Protein AF-A0AAN5D6S7-F1 (afdb_monomer)

Foldseek 3Di:
DLVLLLVLPVPPVLVVDDPVVPVVSVVSNVVVVVVVVVCCCPVVVDPDCPVVVVVSVVVSVVVNVVVVVVVVVVVVVVVVVVVVVVVVVVVVVVD

Solvent-accessible surface area (backbone atoms only — not comparable to full-atom values): 5329 Å² total; per-residue (Å²): 101,68,70,60,48,41,63,52,58,42,66,81,61,51,78,74,51,56,69,72,54,49,54,52,34,51,52,50,43,52,52,47,53,50,53,49,53,50,45,37,38,71,76,66,65,34,93,75,52,63,69,60,52,50,52,52,52,51,52,37,51,53,52,49,55,50,52,52,53,49,53,52,52,51,53,51,51,51,51,54,50,52,50,52,49,52,54,51,53,51,53,65,75,76,106

Secondary structure (DSSP, 8-state):
-HHHHHHH--HHHHTTS-HHHHHHHHHHHHHHHHHHHHHHHHTS--S--HHHHHHHHHHHHHHHHHHHHHHHHHHHHHHHHHHHHHHHHHHHHH-

Mean predicted aligned error: 6.39 Å

pLDDT: mean 89.4, std 7.85, range [62.03, 96.75]

Organism: NCBI:txid1317129

InterPro domains:
  IPR000536 Nuclear hormone receptor, ligand-binding domain [PF00104] (6-73)
  IPR035500 Nuclear hormone receptor-like domain superfamily [G3DSA:1.10.565.10] (1-95)
  IPR035500 Nuclear hormone receptor-like domain superfamily [SSF48508] (2-94)

Sequence (95 aa):
ALIALSLCDTGDIYAELSQDMHEALDDIREHVLRELQVYYRKEMRLDDCSARLGNLLSICHTVREISSHFQEFFRAQATLFDLYSAETQLKEMLL

Structure (mmCIF, N/CA/C/O backbone):
data_AF-A0AAN5D6S7-F1
#
_entry.id   AF-A0AAN5D6S7-F1
#
loop_
_atom_site.group_PDB
_atom_site.id
_atom_site.type_symbol
_atom_site.label_atom_id
_atom_site.label_alt_id
_atom_site.label_comp_id
_atom_site.label_asym_id
_atom_site.label_entity_id
_atom_site.label_seq_id
_atom_site.pdbx_PDB_ins_code
_atom_site.Cartn_x
_atom_site.Cartn_y
_atom_site.Cartn_z
_atom_site.occupancy
_atom_site.B_iso_or_equiv
_atom_site.auth_seq_id
_atom_site.auth_comp_id
_atom_site.auth_asym_id
_atom_site.auth_atom_id
_atom_site.pdbx_PDB_model_num
ATOM 1 N N . ALA A 1 1 ? -3.359 -9.024 10.219 1.00 84.44 1 ALA A N 1
ATOM 2 C CA . ALA A 1 1 ? -3.570 -7.569 10.341 1.00 84.44 1 ALA A CA 1
ATOM 3 C C . ALA A 1 1 ? -2.719 -6.800 9.335 1.00 84.44 1 ALA A C 1
ATOM 5 O O . ALA A 1 1 ? -3.227 -6.530 8.264 1.00 84.44 1 ALA A O 1
ATOM 6 N N . LEU A 1 2 ? -1.438 -6.529 9.616 1.00 85.00 2 LEU A N 1
ATOM 7 C CA . LEU A 1 2 ? -0.600 -5.632 8.800 1.00 85.00 2 LEU A CA 1
ATOM 8 C C . LEU A 1 2 ? -0.481 -6.074 7.330 1.00 85.00 2 LEU A C 1
ATOM 10 O O . LEU A 1 2 ? -0.810 -5.303 6.446 1.00 85.00 2 LEU A O 1
ATOM 14 N N . ILE A 1 3 ? -0.162 -7.350 7.077 1.00 86.19 3 ILE A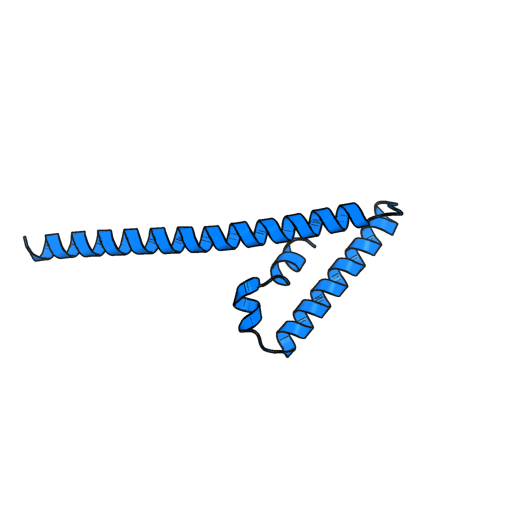 N 1
ATOM 15 C CA . ILE A 1 3 ? -0.110 -7.916 5.713 1.00 86.19 3 ILE A CA 1
ATOM 16 C C . ILE A 1 3 ? -1.453 -7.761 4.981 1.00 86.19 3 ILE A C 1
ATOM 18 O O . ILE A 1 3 ? -1.483 -7.329 3.837 1.00 86.19 3 ILE A O 1
ATOM 22 N N . ALA A 1 4 ? -2.566 -8.087 5.646 1.00 87.88 4 ALA A N 1
ATOM 23 C CA . ALA A 1 4 ? -3.896 -7.986 5.046 1.00 87.88 4 ALA A CA 1
ATOM 24 C C . ALA A 1 4 ? -4.258 -6.531 4.706 1.00 87.88 4 ALA A C 1
ATOM 26 O O . ALA A 1 4 ? -4.748 -6.268 3.616 1.00 87.88 4 ALA A O 1
ATOM 27 N N . LEU A 1 5 ? -3.956 -5.584 5.602 1.00 89.12 5 LEU A N 1
ATOM 28 C CA . LEU A 1 5 ? -4.182 -4.156 5.367 1.00 89.12 5 LEU A CA 1
ATOM 29 C C . LEU A 1 5 ? -3.304 -3.621 4.229 1.00 89.12 5 LEU A C 1
ATOM 31 O O . LEU A 1 5 ? -3.812 -2.901 3.378 1.00 89.12 5 LEU A O 1
ATOM 35 N N . SER A 1 6 ? -2.030 -4.021 4.164 1.00 85.00 6 SER A N 1
ATOM 36 C CA . SER A 1 6 ? -1.131 -3.653 3.064 1.00 85.00 6 SER A CA 1
ATOM 37 C C . SER A 1 6 ? -1.594 -4.198 1.709 1.00 85.00 6 SER A C 1
ATOM 39 O O . SER A 1 6 ? -1.436 -3.520 0.703 1.00 85.00 6 SER A O 1
ATOM 41 N N . LEU A 1 7 ? -2.195 -5.392 1.663 1.00 81.75 7 LEU A N 1
ATOM 42 C CA . LEU A 1 7 ? -2.767 -5.955 0.431 1.00 81.75 7 LEU A CA 1
ATOM 43 C C . LEU A 1 7 ? -4.037 -5.221 -0.025 1.00 81.75 7 LEU A C 1
ATOM 45 O O . LEU A 1 7 ? -4.295 -5.117 -1.222 1.00 81.75 7 LEU A O 1
ATOM 49 N N . CYS A 1 8 ? -4.819 -4.693 0.918 1.00 83.62 8 CYS A N 1
ATOM 50 C CA . CYS A 1 8 ? -6.002 -3.891 0.601 1.00 83.62 8 CYS A CA 1
ATOM 51 C C . CYS A 1 8 ? -5.645 -2.481 0.110 1.00 83.62 8 CYS A C 1
ATOM 53 O O . CYS A 1 8 ? -6.518 -1.782 -0.390 1.00 83.62 8 CYS A O 1
ATOM 55 N N . ASP A 1 9 ? -4.401 -2.034 0.281 1.00 74.25 9 ASP A N 1
ATOM 56 C CA . ASP A 1 9 ? -3.929 -0.701 -0.102 1.00 74.25 9 ASP A CA 1
ATOM 57 C C . ASP A 1 9 ? -3.107 -0.780 -1.401 1.00 74.25 9 ASP A C 1
ATOM 59 O O . ASP A 1 9 ? -1.937 -0.404 -1.479 1.00 74.25 9 ASP A O 1
ATOM 63 N N . THR A 1 10 ? -3.714 -1.368 -2.432 1.00 66.75 10 THR A N 1
ATOM 64 C CA . THR A 1 10 ? -3.054 -1.820 -3.665 1.00 66.75 10 THR A CA 1
ATOM 65 C C . THR A 1 10 ? -2.835 -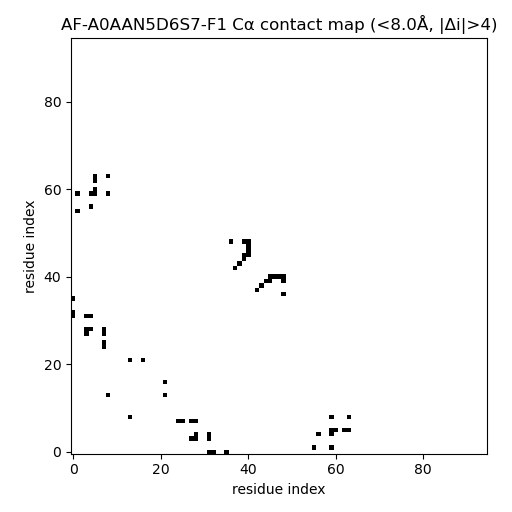0.715 -4.703 1.00 66.75 10 THR A C 1
ATOM 67 O O . THR A 1 10 ? -2.872 -0.999 -5.884 1.00 66.75 10 THR A O 1
ATOM 70 N N . GLY A 1 11 ? -2.568 0.533 -4.308 1.00 66.62 11 GLY A N 1
ATOM 71 C CA . GLY A 1 11 ? -2.140 1.638 -5.193 1.00 66.62 11 GLY A CA 1
ATOM 72 C C . GLY A 1 11 ? -2.531 1.570 -6.682 1.00 66.62 11 GLY A C 1
ATOM 73 O O . GLY A 1 11 ? -3.715 1.561 -6.999 1.00 66.62 11 GLY A O 1
ATOM 74 N N . ASP A 1 12 ? -1.543 1.536 -7.585 1.00 62.03 12 ASP A N 1
ATOM 75 C CA . ASP A 1 12 ? -1.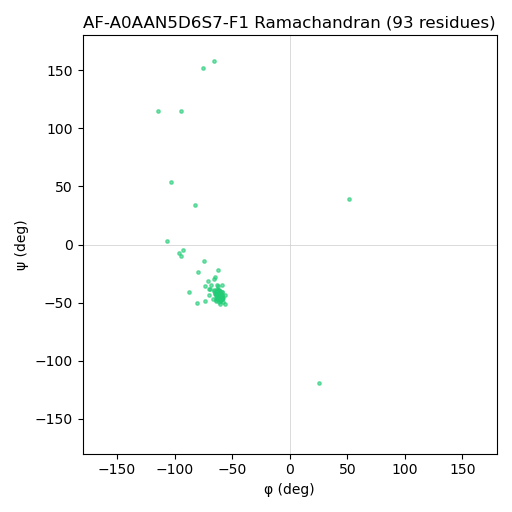768 1.515 -9.045 1.00 62.03 12 ASP A CA 1
A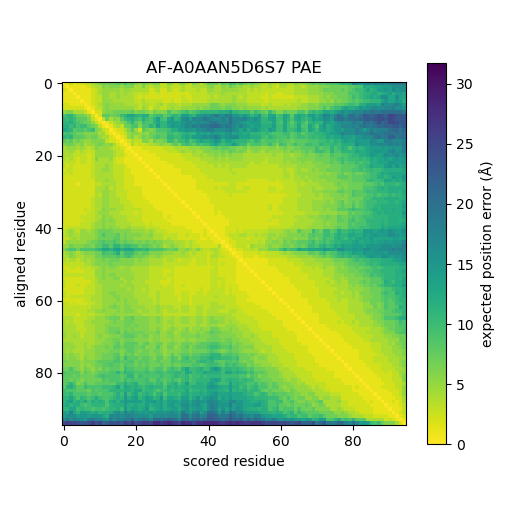TOM 76 C C . ASP A 1 12 ? -2.474 0.241 -9.539 1.00 62.03 12 ASP A C 1
ATOM 78 O O . ASP A 1 12 ? -3.211 0.289 -10.518 1.00 62.03 12 ASP A O 1
ATOM 82 N N . ILE A 1 13 ? -2.312 -0.886 -8.834 1.00 65.88 13 ILE A N 1
ATOM 83 C CA . ILE A 1 13 ? -3.010 -2.143 -9.151 1.00 65.88 13 ILE A CA 1
ATOM 84 C C . ILE A 1 13 ? -4.506 -1.992 -8.870 1.00 65.88 13 ILE A C 1
ATOM 86 O O . ILE A 1 13 ? -5.316 -2.532 -9.612 1.00 65.88 13 ILE A O 1
ATOM 90 N N . TYR A 1 14 ? -4.877 -1.224 -7.840 1.00 67.25 14 TYR A N 1
ATOM 91 C CA . TYR A 1 14 ? -6.266 -0.967 -7.467 1.00 67.25 14 TYR A CA 1
ATOM 92 C C . TYR A 1 14 ? -7.040 -0.386 -8.651 1.00 67.25 14 TYR A C 1
ATOM 94 O O . TYR A 1 14 ? -8.109 -0.881 -8.975 1.00 67.25 14 TYR A O 1
ATOM 102 N N . ALA A 1 15 ? -6.453 0.564 -9.385 1.00 69.88 15 ALA A N 1
ATOM 103 C CA . ALA A 1 15 ? -7.085 1.177 -10.554 1.00 69.88 15 ALA A CA 1
ATOM 104 C C . ALA A 1 15 ? -7.375 0.190 -11.706 1.00 69.88 15 ALA A C 1
ATOM 106 O O . ALA A 1 15 ? -8.242 0.463 -12.535 1.00 69.88 15 ALA A O 1
ATOM 107 N N . GLU A 1 16 ? -6.672 -0.945 -11.762 1.00 77.44 16 GLU A N 1
ATOM 108 C CA . GLU A 1 16 ? -6.830 -1.981 -12.791 1.00 77.44 16 GLU A CA 1
ATOM 109 C C . GLU A 1 16 ? -7.753 -3.136 -12.355 1.00 77.44 16 GLU A C 1
ATOM 111 O O . GLU A 1 16 ? -8.085 -4.005 -13.166 1.00 77.44 16 GLU A O 1
ATOM 116 N N . LEU A 1 17 ? -8.183 -3.173 -11.088 1.00 82.31 17 LEU A N 1
ATOM 117 C CA . LEU A 1 17 ? -9.048 -4.233 -10.567 1.00 82.31 17 LEU A CA 1
ATOM 118 C C . LEU A 1 17 ? -10.501 -4.082 -11.041 1.00 82.31 17 LEU A C 1
ATOM 120 O O . LEU A 1 17 ? -11.011 -2.985 -11.260 1.00 82.31 17 LEU A O 1
ATOM 124 N N . SER A 1 18 ? -11.217 -5.207 -11.140 1.00 86.88 18 SER A N 1
ATOM 125 C CA . SER A 1 18 ? -12.671 -5.180 -11.325 1.00 86.88 18 SER A CA 1
ATOM 126 C C . SER A 1 18 ? -13.369 -4.593 -10.096 1.00 86.88 18 SER A C 1
ATOM 128 O O . SER A 1 18 ? -12.834 -4.622 -8.985 1.00 86.88 18 SER A O 1
ATOM 130 N N . GLN A 1 19 ? -14.589 -4.087 -10.272 1.00 87.88 19 GLN A N 1
ATOM 131 C CA . GLN A 1 19 ? -15.376 -3.544 -9.164 1.00 87.88 19 GLN A CA 1
ATOM 132 C C . GLN A 1 19 ? -15.627 -4.587 -8.059 1.00 87.88 19 GLN A C 1
ATOM 134 O O . GLN A 1 19 ? -15.437 -4.282 -6.887 1.00 87.88 19 GLN A O 1
ATOM 139 N N . ASP A 1 20 ? -15.923 -5.837 -8.420 1.00 90.50 20 ASP A N 1
ATOM 140 C CA . ASP A 1 20 ? -16.121 -6.922 -7.446 1.00 90.50 20 ASP A CA 1
ATOM 141 C C . ASP A 1 20 ? -14.880 -7.152 -6.562 1.00 90.50 20 ASP A C 1
ATOM 143 O O . ASP A 1 20 ? -14.985 -7.474 -5.380 1.00 90.50 20 ASP A O 1
ATOM 147 N N . MET A 1 21 ? -13.681 -6.971 -7.126 1.00 88.38 21 MET A N 1
ATOM 148 C CA . MET A 1 21 ? -12.426 -7.099 -6.383 1.00 88.38 21 MET A CA 1
ATOM 149 C C . MET A 1 21 ? -12.202 -5.915 -5.441 1.00 88.38 21 MET A C 1
ATOM 151 O O . MET A 1 21 ? -11.679 -6.112 -4.347 1.00 88.38 21 MET A O 1
ATOM 155 N N . HIS A 1 22 ? -12.608 -4.706 -5.838 1.00 85.81 22 HIS A N 1
ATOM 156 C CA . HIS A 1 22 ? -12.578 -3.535 -4.960 1.00 85.81 22 HIS A CA 1
ATOM 157 C C . HIS A 1 22 ? -13.473 -3.749 -3.738 1.00 85.81 22 HIS A C 1
ATOM 159 O O . HIS A 1 22 ? -13.016 -3.590 -2.609 1.00 85.81 22 HIS A O 1
ATOM 165 N N . GLU A 1 23 ? -14.715 -4.182 -3.965 1.00 90.38 23 GLU A N 1
ATOM 166 C CA . GLU A 1 23 ? -15.679 -4.456 -2.895 1.00 90.38 23 GLU A CA 1
ATOM 167 C C . GLU A 1 23 ? -15.154 -5.547 -1.950 1.00 90.38 23 GLU A C 1
ATOM 169 O O . GLU A 1 23 ? -15.158 -5.369 -0.733 1.00 90.38 23 GLU A O 1
ATOM 174 N N . ALA A 1 24 ? -14.576 -6.625 -2.491 1.00 91.50 24 ALA A N 1
ATOM 175 C CA . ALA A 1 24 ? -13.962 -7.671 -1.676 1.00 91.50 24 ALA A CA 1
ATOM 176 C C . ALA A 1 24 ? -12.779 -7.163 -0.825 1.00 91.50 24 ALA A C 1
ATOM 178 O O . ALA A 1 24 ? -12.623 -7.574 0.327 1.00 91.50 24 ALA A O 1
ATOM 179 N N . LEU A 1 25 ? -11.927 -6.284 -1.365 1.00 90.50 25 LEU A N 1
ATOM 180 C CA . LEU A 1 25 ? -10.802 -5.707 -0.620 1.00 90.50 25 LEU A CA 1
ATOM 181 C C . LEU A 1 25 ? -11.271 -4.729 0.463 1.00 90.50 25 LEU A C 1
ATOM 183 O O . LEU A 1 25 ? -10.707 -4.723 1.561 1.00 90.50 25 LEU A O 1
ATOM 187 N N . ASP A 1 26 ? -12.305 -3.938 0.186 1.00 90.06 26 ASP A N 1
ATOM 188 C CA . ASP A 1 26 ? -12.916 -3.043 1.166 1.00 90.06 26 ASP A CA 1
ATOM 189 C C . ASP A 1 26 ? -13.558 -3.836 2.317 1.00 90.06 26 ASP A C 1
ATOM 191 O O . ASP A 1 26 ? -13.294 -3.529 3.485 1.00 90.06 26 ASP A O 1
ATOM 195 N N . ASP A 1 27 ? -14.275 -4.920 2.009 1.00 93.94 27 ASP A N 1
ATOM 196 C CA . ASP A 1 27 ? -14.855 -5.835 2.999 1.00 93.94 27 ASP A CA 1
ATOM 197 C C . ASP A 1 27 ? -13.778 -6.476 3.886 1.00 93.94 27 ASP A C 1
ATOM 199 O O . ASP A 1 27 ? -13.901 -6.522 5.116 1.00 93.94 27 ASP A O 1
ATOM 203 N N . ILE A 1 28 ? -12.675 -6.941 3.285 1.00 93.44 28 ILE A N 1
ATOM 204 C CA . ILE A 1 28 ? -11.537 -7.493 4.031 1.00 93.44 28 ILE A CA 1
ATOM 205 C C . ILE A 1 28 ? -10.926 -6.419 4.936 1.00 93.44 28 ILE A C 1
ATOM 207 O O . ILE A 1 28 ? -10.632 -6.696 6.105 1.00 93.44 28 ILE A O 1
ATOM 211 N N . ARG A 1 29 ? -10.737 -5.194 4.429 1.00 92.81 29 ARG A N 1
ATOM 212 C CA . ARG A 1 29 ? -10.170 -4.086 5.207 1.00 92.81 29 ARG A CA 1
ATOM 213 C C . ARG A 1 29 ? -11.046 -3.773 6.414 1.00 92.81 29 ARG A C 1
ATOM 215 O O . ARG A 1 29 ? -10.526 -3.679 7.530 1.00 92.81 29 ARG A O 1
ATOM 222 N N . GLU A 1 30 ? -12.357 -3.653 6.216 1.00 94.25 30 GLU A N 1
ATOM 223 C CA . GLU A 1 30 ? -13.302 -3.383 7.298 1.00 94.25 30 GLU A CA 1
ATOM 224 C C . GLU A 1 30 ? -13.295 -4.513 8.333 1.00 94.25 30 GLU A C 1
ATOM 226 O O . GLU A 1 30 ? -13.180 -4.258 9.537 1.00 94.25 30 GLU A O 1
ATOM 231 N N . HIS A 1 31 ? -13.347 -5.765 7.874 1.00 96.25 31 HIS A N 1
ATOM 232 C CA . HIS A 1 31 ? -13.329 -6.931 8.747 1.00 96.25 31 HIS A CA 1
ATOM 233 C C . HIS A 1 31 ? -12.061 -6.971 9.613 1.00 96.25 31 HIS A C 1
ATOM 235 O O . HIS A 1 31 ? -12.141 -7.114 10.834 1.00 96.25 31 HIS A O 1
ATOM 241 N N . VAL A 1 32 ? -10.887 -6.760 9.012 1.00 95.12 32 VAL A N 1
ATOM 242 C CA . VAL A 1 32 ? -9.604 -6.759 9.732 1.00 95.12 32 VAL A CA 1
ATOM 243 C C . VAL A 1 32 ? -9.526 -5.622 10.753 1.00 95.12 32 VAL A C 1
ATOM 245 O O . VAL A 1 32 ? -9.039 -5.838 11.866 1.00 95.12 32 VAL A O 1
ATOM 248 N N . LEU A 1 33 ? -10.002 -4.419 10.413 1.00 94.06 33 LEU A N 1
ATOM 249 C CA . LEU A 1 33 ? -10.023 -3.286 11.345 1.00 94.06 33 LEU A CA 1
ATOM 250 C C . LEU A 1 33 ? -10.973 -3.532 12.520 1.00 94.06 33 LEU A C 1
ATOM 252 O O . LEU A 1 33 ? -10.634 -3.209 13.662 1.00 94.06 33 LEU A O 1
ATOM 256 N N . ARG A 1 34 ? -12.131 -4.144 12.262 1.00 94.94 34 ARG A N 1
ATOM 257 C CA . ARG A 1 34 ? -13.095 -4.514 13.300 1.00 94.94 34 ARG A CA 1
ATOM 258 C C . ARG A 1 34 ? -12.512 -5.551 14.259 1.00 94.94 34 ARG A C 1
ATOM 260 O O . ARG A 1 34 ? -12.566 -5.351 15.471 1.00 94.94 34 ARG A O 1
ATOM 267 N N . GLU A 1 35 ? -11.891 -6.604 13.737 1.00 95.81 35 GLU A N 1
ATOM 268 C CA . GLU A 1 35 ? -11.237 -7.631 14.556 1.00 95.81 35 GLU A CA 1
ATOM 269 C C . GLU A 1 35 ? -10.088 -7.047 15.390 1.00 95.81 35 GLU A C 1
ATOM 271 O O . GLU A 1 35 ? -9.949 -7.363 16.571 1.00 95.81 35 GLU A O 1
ATOM 276 N N . LEU A 1 36 ? -9.307 -6.117 14.828 1.00 94.56 36 LEU A N 1
ATOM 277 C CA . LEU A 1 36 ? -8.267 -5.397 15.570 1.00 94.56 36 LEU A CA 1
ATOM 278 C C . LEU A 1 36 ? -8.835 -4.558 16.716 1.00 94.56 36 LEU A C 1
ATOM 280 O O . LEU A 1 36 ? -8.285 -4.582 17.817 1.00 94.56 36 LEU A O 1
ATOM 284 N N . GLN A 1 37 ? -9.930 -3.831 16.488 1.00 93.94 37 GLN A N 1
ATOM 285 C CA . GLN A 1 37 ? -10.604 -3.074 17.547 1.00 93.94 37 GLN A CA 1
ATOM 286 C C . GLN A 1 37 ? -11.098 -3.994 18.664 1.00 93.94 37 GLN A C 1
ATOM 288 O O . GLN A 1 37 ? -10.908 -3.691 19.845 1.00 93.94 37 GLN A O 1
ATOM 293 N N . VAL A 1 38 ? -11.709 -5.125 18.302 1.00 95.00 38 VAL A N 1
ATOM 294 C CA . VAL A 1 38 ? -12.182 -6.128 19.262 1.00 95.00 38 VAL A CA 1
ATOM 295 C C . VAL A 1 38 ? -11.013 -6.696 20.061 1.00 95.00 38 VAL A C 1
ATOM 297 O O . VAL A 1 38 ? -11.094 -6.733 21.287 1.00 95.00 38 VAL A O 1
ATOM 300 N N . TYR A 1 39 ? -9.917 -7.068 19.401 1.00 95.06 39 TYR A N 1
ATOM 301 C CA . TYR A 1 39 ? -8.701 -7.560 20.046 1.00 95.06 39 TYR A CA 1
ATOM 302 C C . TYR A 1 39 ? -8.101 -6.525 21.007 1.00 95.06 39 TYR A C 1
ATOM 304 O O . TYR A 1 39 ? -7.825 -6.834 22.166 1.00 95.06 39 TYR A O 1
ATOM 312 N N . TYR A 1 40 ? -7.953 -5.269 20.576 1.00 95.12 40 TYR A N 1
ATOM 313 C CA . TYR A 1 40 ? -7.405 -4.216 21.430 1.00 95.12 40 TYR A CA 1
ATOM 314 C C . TYR A 1 40 ? -8.276 -3.941 22.659 1.00 95.12 40 TYR A C 1
ATOM 316 O O . TYR A 1 40 ? -7.743 -3.760 23.754 1.00 95.12 40 TYR A O 1
ATOM 324 N N . ARG A 1 41 ? -9.603 -3.972 22.512 1.00 93.38 41 ARG A N 1
ATOM 325 C CA . ARG A 1 41 ? -10.524 -3.772 23.638 1.00 93.38 41 ARG A CA 1
ATOM 326 C C . ARG A 1 41 ? -10.580 -4.973 24.577 1.00 93.38 41 ARG A C 1
ATOM 328 O O . ARG A 1 41 ? -10.491 -4.797 25.786 1.00 93.38 41 ARG A O 1
ATOM 335 N N . LYS A 1 42 ? -10.738 -6.187 24.043 1.00 95.31 42 LYS A N 1
ATOM 336 C CA . LYS A 1 42 ? -10.967 -7.395 24.853 1.00 95.31 42 LYS A CA 1
ATOM 337 C C . LYS A 1 42 ? -9.680 -7.952 25.448 1.00 95.31 42 LYS A C 1
ATOM 339 O O . LYS A 1 42 ? -9.617 -8.177 26.653 1.00 95.31 42 LYS A O 1
ATOM 344 N N . GLU A 1 43 ? -8.657 -8.128 24.619 1.00 94.38 43 GLU A N 1
ATOM 345 C CA . GLU A 1 43 ? -7.420 -8.802 25.021 1.00 94.38 43 GLU A CA 1
ATOM 346 C C . GLU A 1 43 ? -6.421 -7.820 25.634 1.00 94.38 43 GLU A C 1
ATOM 348 O O . GLU A 1 43 ? -5.797 -8.115 26.651 1.00 94.38 43 GLU A O 1
ATOM 353 N N . MET A 1 44 ? -6.294 -6.616 25.062 1.00 93.31 44 MET A N 1
ATOM 354 C CA . MET A 1 44 ? -5.342 -5.612 25.562 1.00 93.31 44 MET A CA 1
ATOM 355 C C . MET A 1 44 ? -5.945 -4.629 26.572 1.00 93.31 44 MET A C 1
ATOM 357 O O . MET A 1 44 ? -5.201 -3.820 27.125 1.00 93.31 44 MET A O 1
ATOM 361 N N . ARG A 1 45 ? -7.261 -4.705 26.832 1.00 93.69 45 ARG A N 1
ATOM 362 C CA . ARG A 1 45 ? -7.996 -3.821 27.758 1.00 93.69 45 ARG A CA 1
ATOM 363 C C . ARG A 1 45 ? -7.756 -2.335 27.481 1.00 93.69 45 ARG A C 1
ATOM 365 O O . ARG A 1 45 ? -7.583 -1.539 28.400 1.00 93.69 45 ARG A O 1
ATOM 372 N N . LEU A 1 46 ? -7.697 -1.979 26.200 1.00 93.00 46 LEU A N 1
ATOM 373 C CA . LEU A 1 46 ? -7.545 -0.599 25.758 1.00 93.00 46 LEU A CA 1
ATOM 374 C C . LEU A 1 46 ? -8.919 0.002 25.479 1.00 93.00 46 LEU A C 1
ATOM 376 O O . LEU A 1 46 ? -9.593 -0.409 24.533 1.00 93.00 46 LEU A O 1
ATOM 380 N N . ASP A 1 47 ? -9.301 1.001 26.270 1.00 87.19 47 ASP A N 1
ATOM 381 C CA . ASP A 1 47 ? -10.542 1.752 26.053 1.00 87.19 47 ASP A CA 1
ATOM 382 C C . ASP A 1 47 ? -10.456 2.620 24.788 1.00 87.19 47 ASP A C 1
ATOM 384 O O . ASP A 1 47 ? -11.403 2.682 23.999 1.00 87.19 47 ASP A O 1
ATOM 388 N N . ASP A 1 48 ? -9.279 3.208 24.543 1.00 90.94 48 ASP A N 1
ATOM 389 C CA . ASP A 1 48 ? -8.950 3.926 23.314 1.00 90.94 48 ASP A CA 1
ATOM 390 C C . ASP A 1 48 ? -7.844 3.203 22.530 1.00 90.94 48 ASP A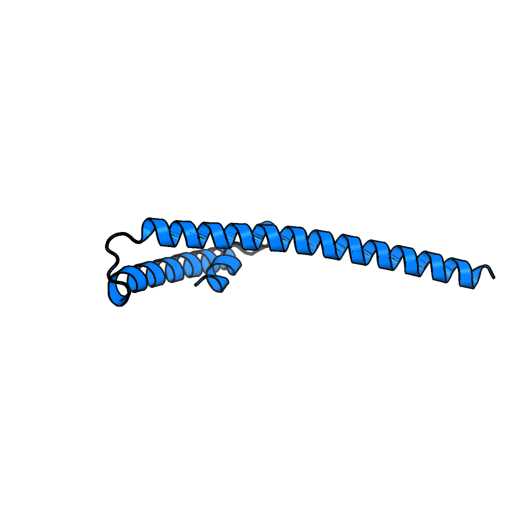 C 1
ATOM 392 O O . ASP A 1 48 ? -6.695 3.085 22.963 1.00 90.94 48 ASP A O 1
ATOM 396 N N . CYS A 1 49 ? -8.202 2.711 21.343 1.00 92.25 49 CYS A N 1
ATOM 397 C CA . CYS A 1 49 ? -7.287 2.052 20.412 1.00 92.25 49 CYS A CA 1
ATOM 398 C C . CYS A 1 49 ? -6.940 2.918 19.190 1.00 92.25 49 CYS A C 1
ATOM 400 O O . CYS A 1 49 ? -6.188 2.467 18.323 1.00 92.25 49 CYS A O 1
ATOM 402 N N . SER A 1 50 ? -7.431 4.160 19.131 1.00 91.81 50 SER A N 1
ATOM 403 C CA . SER A 1 50 ? -7.323 5.043 17.963 1.00 91.81 50 SER A CA 1
ATOM 404 C C . SER A 1 50 ? -5.869 5.329 17.599 1.00 91.81 50 SER A C 1
ATOM 406 O O . SER A 1 50 ? -5.484 5.176 16.444 1.00 91.81 50 SER A O 1
ATOM 408 N N . ALA A 1 51 ? -5.025 5.639 18.589 1.00 92.44 51 ALA A N 1
ATOM 409 C CA . ALA A 1 51 ? -3.600 5.882 18.364 1.00 92.44 51 ALA A CA 1
ATOM 410 C C . ALA A 1 51 ? -2.869 4.643 17.815 1.00 92.44 51 ALA A C 1
ATOM 412 O O . ALA A 1 51 ? -2.025 4.755 16.930 1.00 92.44 51 ALA A O 1
ATOM 413 N N . ARG A 1 52 ? -3.206 3.438 18.297 1.00 92.50 52 ARG A N 1
ATOM 414 C CA . ARG A 1 52 ? -2.587 2.192 17.812 1.00 92.50 52 ARG A CA 1
ATOM 415 C C . ARG A 1 52 ? -3.014 1.857 16.391 1.00 92.50 52 ARG A C 1
ATOM 417 O O . ARG A 1 52 ? -2.169 1.470 15.590 1.00 92.50 52 ARG A O 1
ATOM 424 N N . LEU A 1 53 ? -4.300 2.012 16.087 1.00 92.50 53 LEU A N 1
ATOM 425 C CA . LEU A 1 53 ? -4.822 1.833 14.735 1.00 92.50 53 LEU A CA 1
ATOM 426 C C . LEU A 1 53 ? -4.225 2.860 13.774 1.00 92.50 53 LEU A C 1
ATOM 428 O O . LEU A 1 53 ? -3.776 2.479 12.700 1.00 92.50 53 LEU A O 1
ATOM 432 N N . GLY A 1 54 ? -4.138 4.125 14.190 1.00 92.81 54 GLY A N 1
ATOM 433 C CA . GLY A 1 54 ? -3.477 5.182 13.430 1.00 92.81 54 GLY A CA 1
ATOM 434 C C . GLY A 1 54 ? -2.026 4.828 13.112 1.00 92.81 54 GLY A C 1
ATOM 435 O O . GLY A 1 54 ? -1.651 4.795 11.946 1.00 92.81 54 GLY A O 1
ATOM 436 N N . ASN A 1 55 ? -1.244 4.441 14.124 1.00 93.69 55 ASN A N 1
ATOM 437 C CA . ASN A 1 55 ? 0.142 4.005 13.931 1.00 93.69 55 ASN A CA 1
ATOM 438 C C . ASN A 1 55 ? 0.249 2.803 12.979 1.00 93.69 55 ASN A C 1
ATOM 440 O O . ASN A 1 55 ? 1.148 2.756 12.144 1.00 93.69 55 ASN A O 1
ATOM 444 N N . LEU A 1 56 ? -0.662 1.831 13.090 1.00 92.75 56 LEU A N 1
ATOM 445 C CA . LEU A 1 56 ? -0.685 0.663 12.212 1.00 92.75 56 LEU A CA 1
ATOM 446 C C . LEU A 1 56 ? -0.941 1.059 10.752 1.00 92.75 56 LEU A C 1
ATOM 448 O O . LEU A 1 56 ? -0.256 0.560 9.860 1.00 92.75 56 LEU A O 1
ATOM 452 N N . LEU A 1 57 ? -1.893 1.962 10.512 1.00 90.81 57 LEU A N 1
ATOM 453 C CA . LEU A 1 57 ? -2.196 2.482 9.179 1.00 90.81 57 LEU A CA 1
ATOM 454 C C . LEU A 1 57 ? -1.030 3.302 8.615 1.00 90.81 57 LEU A C 1
ATOM 456 O O . LEU A 1 57 ? -0.680 3.124 7.452 1.00 90.81 57 LEU A O 1
ATOM 460 N N . SER A 1 58 ? -0.360 4.115 9.438 1.00 92.94 58 SER A N 1
ATOM 461 C CA . SER A 1 58 ? 0.859 4.823 9.028 1.00 92.94 58 SER A CA 1
ATOM 462 C C . SER A 1 58 ? 1.972 3.860 8.612 1.00 92.94 58 SER A C 1
ATOM 464 O O . SER A 1 58 ? 2.612 4.079 7.590 1.00 92.94 58 SER A O 1
ATOM 466 N N . ILE A 1 59 ? 2.173 2.756 9.343 1.00 92.19 59 ILE A N 1
ATOM 467 C CA . ILE A 1 59 ? 3.146 1.727 8.947 1.00 92.19 59 ILE A CA 1
ATOM 468 C C . ILE A 1 59 ? 2.746 1.086 7.613 1.00 92.19 59 ILE A C 1
ATOM 470 O O . ILE A 1 59 ? 3.610 0.881 6.763 1.00 92.19 59 ILE A O 1
ATOM 474 N N . CYS A 1 60 ? 1.459 0.785 7.406 1.00 89.94 60 CYS A N 1
ATOM 475 C CA . CYS A 1 60 ? 0.981 0.231 6.134 1.00 89.94 60 CYS A CA 1
ATOM 476 C C . CYS A 1 60 ? 1.298 1.174 4.963 1.00 89.94 60 CYS A C 1
ATOM 478 O O . CYS A 1 60 ? 1.819 0.718 3.946 1.00 89.94 60 CYS A O 1
ATOM 480 N N . HIS A 1 61 ? 1.075 2.477 5.148 1.00 88.38 61 HIS A N 1
ATOM 481 C CA . HIS A 1 61 ? 1.420 3.500 4.164 1.00 88.38 61 HIS A CA 1
ATOM 482 C C . HIS A 1 61 ? 2.925 3.530 3.864 1.00 88.38 61 HIS A C 1
ATOM 484 O O . HIS A 1 61 ? 3.330 3.462 2.707 1.00 88.38 61 HIS A O 1
ATOM 490 N N . THR A 1 62 ? 3.777 3.549 4.893 1.00 90.81 62 THR A N 1
ATOM 491 C CA . THR A 1 62 ? 5.236 3.530 4.704 1.00 90.81 62 THR A CA 1
ATOM 492 C C . THR A 1 62 ? 5.710 2.266 3.980 1.00 90.81 62 THR A C 1
ATOM 494 O O . THR A 1 62 ? 6.576 2.338 3.112 1.00 90.81 62 THR A O 1
ATOM 497 N N . VAL A 1 63 ? 5.137 1.095 4.285 1.00 88.12 63 VAL A N 1
ATOM 498 C CA . VAL A 1 63 ? 5.453 -0.159 3.575 1.00 88.12 63 VAL A CA 1
ATOM 499 C C . VAL A 1 63 ? 5.105 -0.057 2.089 1.00 88.12 63 VAL A C 1
ATOM 501 O O . VAL A 1 63 ? 5.871 -0.538 1.248 1.00 88.12 63 VAL A O 1
ATOM 504 N N . ARG A 1 64 ? 3.985 0.588 1.751 1.00 84.81 64 ARG A N 1
ATOM 505 C CA . ARG A 1 64 ? 3.581 0.830 0.363 1.00 84.81 64 ARG A CA 1
ATOM 506 C C . ARG A 1 64 ? 4.574 1.739 -0.363 1.00 84.81 64 ARG A C 1
ATOM 508 O O . ARG A 1 64 ? 5.027 1.379 -1.447 1.00 84.81 64 ARG A O 1
ATOM 515 N N . GLU A 1 65 ? 4.960 2.861 0.238 1.00 87.75 65 GLU A N 1
ATOM 516 C CA . GLU A 1 65 ? 5.954 3.782 -0.340 1.00 87.75 65 GLU A CA 1
ATOM 517 C C . GLU A 1 65 ? 7.299 3.087 -0.583 1.00 87.75 65 GLU A C 1
ATOM 519 O O . GLU A 1 65 ? 7.859 3.166 -1.676 1.00 87.75 65 GLU A O 1
ATOM 524 N N . ILE A 1 66 ? 7.783 2.327 0.406 1.00 89.62 66 ILE A N 1
ATOM 525 C CA . ILE A 1 66 ? 9.018 1.544 0.275 1.00 89.62 66 ILE A CA 1
ATOM 526 C C . ILE A 1 66 ? 8.898 0.544 -0.875 1.00 89.62 66 ILE A C 1
ATOM 528 O O . ILE A 1 66 ? 9.826 0.419 -1.669 1.00 89.62 66 ILE A O 1
ATOM 532 N N . SER A 1 67 ? 7.766 -0.152 -0.987 1.00 86.50 67 SER A N 1
ATOM 533 C CA . SER A 1 67 ? 7.542 -1.132 -2.054 1.00 86.50 67 SER A CA 1
ATOM 534 C C . SER A 1 67 ? 7.567 -0.479 -3.438 1.00 86.50 67 SER A C 1
ATOM 536 O O . SER A 1 67 ? 8.182 -1.028 -4.350 1.00 86.50 67 SER A O 1
ATOM 538 N N . SER A 1 68 ? 6.974 0.711 -3.580 1.00 86.00 68 SER A N 1
ATOM 539 C CA . SER A 1 68 ? 7.022 1.499 -4.819 1.00 86.00 68 SER A CA 1
ATOM 540 C C . SER A 1 68 ? 8.459 1.866 -5.195 1.00 86.00 68 SER A C 1
ATOM 542 O O . SER A 1 68 ? 8.914 1.567 -6.298 1.00 86.00 68 SER A O 1
ATOM 544 N N . HIS A 1 69 ? 9.219 2.431 -4.254 1.00 89.62 69 HIS A N 1
ATOM 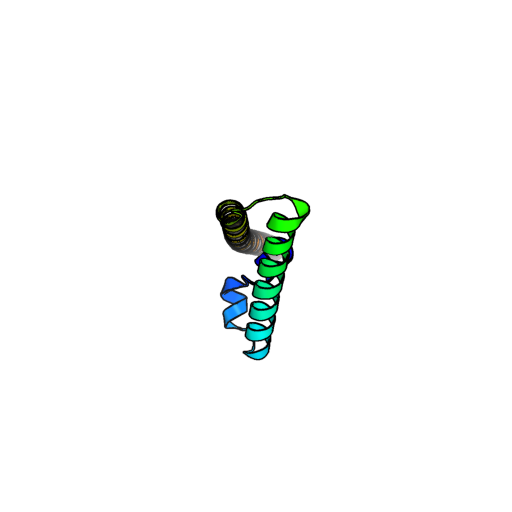545 C CA . HIS A 1 69 ? 10.622 2.784 -4.490 1.00 89.62 69 HIS A CA 1
ATOM 546 C C . HIS A 1 69 ? 11.492 1.567 -4.799 1.00 89.62 69 HIS A C 1
ATOM 548 O O . HIS A 1 69 ? 12.401 1.632 -5.626 1.00 89.62 69 HIS A O 1
ATOM 554 N N . PHE A 1 70 ? 11.212 0.433 -4.159 1.00 90.25 70 PHE A N 1
ATOM 555 C CA . PHE A 1 70 ? 11.919 -0.808 -4.430 1.00 90.25 70 PHE A CA 1
ATOM 556 C C . PHE A 1 70 ? 11.656 -1.288 -5.862 1.00 90.25 70 PHE A C 1
ATOM 558 O O . PHE A 1 70 ? 12.596 -1.657 -6.561 1.00 90.25 70 PHE A O 1
ATOM 565 N N . GLN A 1 71 ? 10.413 -1.221 -6.347 1.00 89.50 71 GLN A N 1
ATOM 566 C CA . GLN A 1 71 ? 10.094 -1.559 -7.738 1.00 89.50 71 GLN A CA 1
ATOM 567 C C . GLN A 1 71 ? 10.823 -0.656 -8.740 1.00 89.50 71 GLN A C 1
ATOM 569 O O . GLN A 1 71 ? 11.391 -1.157 -9.713 1.00 89.50 71 GLN A O 1
ATOM 574 N N . GLU A 1 72 ? 10.849 0.655 -8.501 1.00 91.81 72 GLU A N 1
ATOM 575 C CA . GLU A 1 72 ? 11.587 1.613 -9.334 1.00 91.81 72 GLU A CA 1
ATOM 576 C C . GLU A 1 72 ? 13.087 1.302 -9.359 1.00 91.81 72 GLU A C 1
ATOM 578 O O . GLU A 1 72 ? 13.693 1.229 -10.431 1.00 91.81 72 GLU A O 1
ATOM 583 N N . PHE A 1 73 ? 13.677 1.045 -8.189 1.00 94.50 73 PHE A N 1
ATOM 584 C CA . PHE A 1 73 ? 15.083 0.675 -8.065 1.00 94.50 73 PHE A CA 1
ATOM 585 C C . PHE A 1 73 ? 15.409 -0.600 -8.852 1.00 94.50 73 PHE A C 1
ATOM 587 O O . PHE A 1 73 ? 16.376 -0.625 -9.613 1.00 94.50 73 PHE A O 1
ATOM 594 N N . PHE A 1 74 ? 14.590 -1.648 -8.722 1.00 93.38 74 PHE A N 1
ATOM 595 C CA . PHE A 1 74 ? 14.797 -2.896 -9.458 1.00 93.38 74 PHE A CA 1
ATOM 596 C C . PHE A 1 74 ? 14.670 -2.711 -10.971 1.00 93.38 74 PHE A C 1
ATOM 598 O O . PHE A 1 74 ? 15.487 -3.253 -11.714 1.00 93.38 74 PHE A O 1
ATOM 605 N N . ARG A 1 75 ? 13.699 -1.916 -11.438 1.00 94.94 75 ARG A N 1
ATOM 606 C CA . ARG A 1 75 ? 13.560 -1.582 -12.867 1.00 94.94 75 ARG A CA 1
ATOM 607 C C . ARG A 1 75 ? 14.795 -0.858 -13.401 1.00 94.94 75 ARG A C 1
ATOM 609 O O . ARG A 1 75 ? 15.281 -1.195 -14.481 1.00 94.94 75 ARG A O 1
ATOM 616 N N . ALA A 1 76 ? 15.327 0.100 -12.642 1.00 95.31 76 ALA A N 1
ATOM 617 C CA . ALA A 1 76 ? 16.542 0.816 -13.018 1.00 95.31 76 ALA A CA 1
ATOM 618 C C . ALA A 1 76 ? 17.753 -0.126 -13.103 1.00 95.31 76 ALA A C 1
ATOM 620 O O . ALA A 1 76 ? 18.486 -0.096 -14.089 1.00 95.31 76 ALA A O 1
ATOM 621 N N . GLN A 1 77 ? 17.929 -1.006 -12.113 1.00 95.56 77 GLN A N 1
ATOM 622 C CA . GLN A 1 77 ? 19.022 -1.982 -12.109 1.00 95.56 77 GLN A CA 1
ATOM 623 C C . GLN A 1 77 ? 18.927 -2.981 -13.266 1.00 95.56 77 GLN A C 1
ATOM 625 O O . GLN A 1 77 ? 19.932 -3.241 -13.923 1.00 95.56 77 GLN A O 1
ATOM 630 N N . ALA A 1 78 ? 17.729 -3.498 -13.557 1.00 96.19 78 ALA A N 1
ATOM 631 C CA . ALA A 1 78 ? 17.507 -4.377 -14.704 1.00 96.19 78 ALA A CA 1
ATOM 632 C C . ALA A 1 78 ? 17.880 -3.677 -16.021 1.00 96.19 78 ALA A C 1
ATOM 634 O O . ALA A 1 78 ? 18.639 -4.219 -16.816 1.00 96.19 78 ALA A O 1
ATOM 635 N N . THR A 1 79 ? 17.450 -2.424 -16.196 1.00 96.75 79 THR A N 1
ATOM 636 C CA . THR A 1 79 ? 17.763 -1.630 -17.397 1.00 96.75 79 THR A CA 1
ATOM 637 C C . THR A 1 79 ? 19.269 -1.398 -17.562 1.00 96.75 79 THR A C 1
ATOM 639 O O . THR A 1 79 ? 19.798 -1.507 -18.667 1.00 96.75 79 THR A O 1
ATOM 642 N N . LEU A 1 80 ? 19.981 -1.085 -16.472 1.00 96.50 80 LEU A N 1
ATOM 643 C CA . LEU A 1 80 ? 21.437 -0.910 -16.503 1.00 96.50 80 LEU A CA 1
ATOM 644 C C . LEU A 1 80 ? 22.159 -2.211 -16.858 1.00 96.50 80 LEU A C 1
ATOM 646 O O . LEU A 1 80 ? 23.116 -2.190 -17.632 1.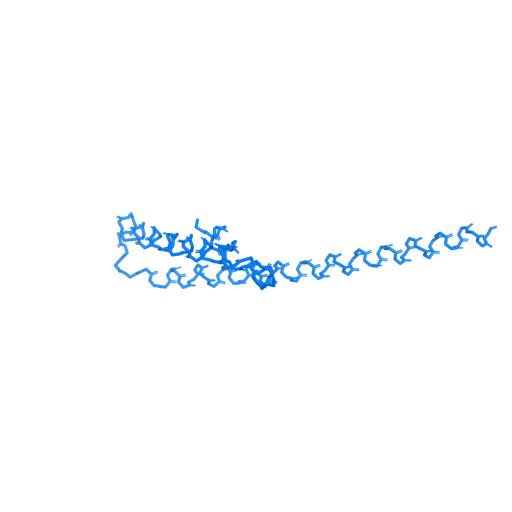00 96.50 80 LEU A O 1
ATOM 650 N N . PHE A 1 81 ? 21.700 -3.334 -16.306 1.00 96.31 81 PHE A N 1
ATOM 651 C CA . PHE A 1 81 ? 22.250 -4.648 -16.616 1.00 96.31 81 PHE A CA 1
ATOM 652 C C . PHE A 1 81 ? 22.037 -5.019 -18.088 1.00 96.31 81 PHE A C 1
ATOM 654 O O . PHE A 1 81 ? 22.987 -5.437 -18.751 1.00 96.31 81 PHE A O 1
ATOM 661 N N . ASP A 1 82 ? 20.831 -4.806 -18.616 1.00 96.44 82 ASP A N 1
ATOM 662 C CA . ASP A 1 82 ? 20.505 -5.069 -20.019 1.00 96.44 82 ASP A CA 1
ATOM 663 C C . ASP A 1 82 ? 21.364 -4.217 -20.961 1.00 96.44 82 ASP A C 1
ATOM 665 O O . ASP A 1 82 ? 21.918 -4.730 -21.935 1.00 96.44 82 ASP A O 1
ATOM 669 N N . LEU A 1 83 ? 21.550 -2.930 -20.641 1.00 96.00 83 LEU A N 1
ATOM 670 C CA . LEU A 1 83 ? 22.420 -2.034 -21.403 1.00 96.00 83 LEU A CA 1
ATOM 671 C C . LEU A 1 83 ? 23.876 -2.518 -21.403 1.00 96.00 83 LEU A C 1
ATOM 673 O O . LEU A 1 83 ? 24.508 -2.573 -22.457 1.00 96.00 83 LEU A O 1
ATOM 677 N N . TYR A 1 84 ? 24.399 -2.893 -20.234 1.00 95.81 84 TYR A N 1
ATOM 678 C CA . TYR A 1 84 ? 25.758 -3.420 -20.103 1.00 95.81 84 TYR A CA 1
ATOM 679 C C . TYR A 1 84 ? 25.946 -4.731 -20.881 1.00 95.81 84 TYR A C 1
ATOM 681 O O . TYR A 1 84 ? 26.963 -4.927 -21.554 1.00 95.81 84 TYR A O 1
ATOM 689 N N . SER A 1 85 ? 24.957 -5.626 -20.817 1.00 95.06 85 SER A N 1
ATOM 690 C CA . SER A 1 85 ? 24.962 -6.884 -21.562 1.00 95.06 85 SER A CA 1
ATOM 691 C C . SER A 1 85 ? 24.966 -6.633 -23.071 1.00 95.06 85 SER A C 1
ATOM 693 O O . SER A 1 85 ? 25.810 -7.186 -23.777 1.00 95.06 85 SER A O 1
ATOM 695 N N . ALA A 1 86 ? 24.105 -5.733 -23.556 1.00 94.56 86 ALA A N 1
ATOM 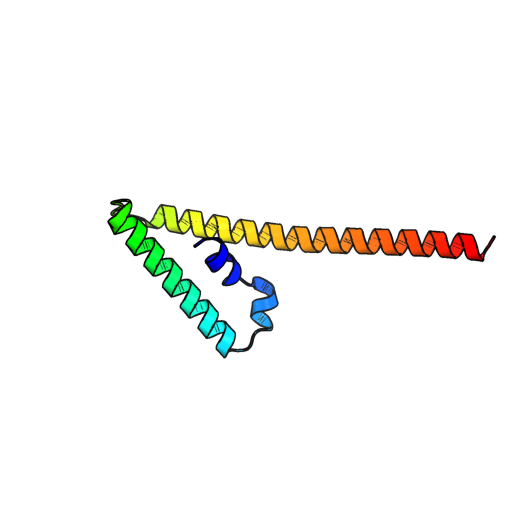696 C CA . ALA A 1 86 ? 24.042 -5.353 -24.963 1.00 94.56 86 ALA A CA 1
ATOM 697 C C . ALA A 1 86 ? 25.349 -4.706 -25.456 1.00 94.56 86 ALA A C 1
ATOM 699 O O . ALA A 1 86 ? 25.830 -5.038 -26.539 1.00 94.56 86 ALA A O 1
ATOM 700 N N . GLU A 1 87 ? 25.963 -3.821 -24.661 1.00 94.06 87 GLU A N 1
ATOM 701 C CA . GLU A 1 87 ? 27.255 -3.210 -25.000 1.00 94.06 87 GLU A CA 1
ATOM 702 C C . GLU A 1 87 ? 28.369 -4.263 -25.102 1.00 94.06 87 GLU A C 1
ATOM 704 O O . GLU A 1 87 ? 29.209 -4.207 -26.002 1.00 94.06 87 GLU A O 1
ATOM 709 N N . THR A 1 88 ? 28.366 -5.244 -24.198 1.00 94.31 88 THR A N 1
ATOM 710 C CA . THR A 1 8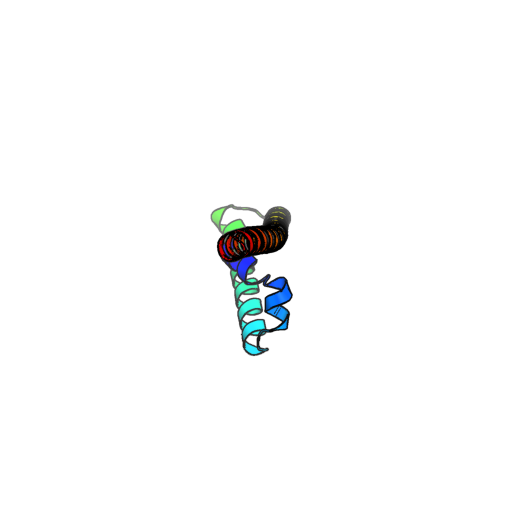8 ? 29.345 -6.338 -24.193 1.00 94.31 88 THR A CA 1
ATOM 711 C C . THR A 1 88 ? 29.180 -7.229 -25.424 1.00 94.31 88 THR A C 1
ATOM 713 O O . THR A 1 88 ? 30.154 -7.468 -26.133 1.00 94.31 88 THR A O 1
ATOM 716 N N . GLN A 1 89 ? 27.948 -7.632 -25.746 1.00 93.19 89 GLN A N 1
ATOM 717 C CA . GLN A 1 89 ? 27.648 -8.423 -26.945 1.00 93.19 89 GLN A CA 1
ATOM 718 C C . GLN A 1 89 ? 28.042 -7.693 -28.234 1.00 93.19 89 GLN A C 1
ATOM 720 O O . GLN A 1 89 ? 28.632 -8.290 -29.132 1.00 93.19 89 GLN A O 1
ATOM 725 N N . LEU A 1 90 ? 27.770 -6.387 -28.324 1.00 93.38 90 LEU A N 1
ATOM 726 C CA . LEU A 1 90 ? 28.172 -5.580 -29.477 1.00 93.38 90 LEU A CA 1
ATOM 727 C C . LEU A 1 90 ? 29.698 -5.584 -29.658 1.00 93.38 90 LEU A C 1
ATOM 729 O O . LEU A 1 90 ? 30.181 -5.726 -30.779 1.00 93.38 90 LEU A O 1
ATOM 733 N N . LYS A 1 91 ? 30.460 -5.443 -28.564 1.00 93.69 91 LYS A N 1
ATOM 734 C CA . LYS A 1 91 ? 31.930 -5.499 -28.606 1.00 93.69 91 LYS A CA 1
ATOM 735 C C . LYS A 1 91 ? 32.434 -6.860 -29.079 1.00 93.69 91 LYS A C 1
ATOM 737 O O . LYS A 1 91 ? 33.358 -6.892 -29.882 1.00 93.69 91 LYS A O 1
ATOM 742 N N . GLU A 1 92 ? 31.825 -7.951 -28.622 1.00 94.12 92 GLU A N 1
ATOM 743 C CA . GLU A 1 92 ? 32.179 -9.312 -29.045 1.00 94.12 92 GLU A CA 1
ATOM 744 C C . GLU A 1 92 ? 31.872 -9.585 -30.524 1.00 94.12 92 GLU A C 1
ATOM 746 O O . GLU A 1 92 ? 32.572 -10.370 -31.146 1.00 94.12 92 GLU A O 1
ATOM 751 N N . MET A 1 93 ? 30.856 -8.942 -31.108 1.00 90.75 93 MET A N 1
ATOM 752 C CA . MET A 1 93 ? 30.536 -9.088 -32.536 1.00 90.75 93 MET A CA 1
ATOM 753 C C . MET A 1 93 ? 31.433 -8.254 -33.465 1.00 90.75 93 MET A C 1
ATOM 755 O O . MET A 1 93 ? 31.506 -8.542 -34.660 1.00 90.75 93 MET A O 1
ATOM 759 N N . LEU A 1 94 ? 32.039 -7.179 -32.951 1.00 86.38 94 LEU A N 1
ATOM 760 C CA . LEU A 1 94 ? 32.872 -6.246 -33.722 1.00 86.38 94 LEU A CA 1
ATOM 761 C C . LEU A 1 94 ? 34.377 -6.571 -33.664 1.00 86.38 94 LEU A C 1
ATOM 763 O O . LEU A 1 94 ? 35.145 -5.951 -34.404 1.00 86.38 94 LEU A O 1
ATOM 767 N N . LEU A 1 95 ? 34.787 -7.499 -32.794 1.00 63.25 95 LEU A N 1
ATOM 768 C CA . LEU A 1 95 ? 36.145 -8.047 -32.664 1.00 63.25 95 LEU A CA 1
ATOM 769 C C . LEU A 1 95 ? 36.243 -9.423 -33.332 1.00 63.25 95 LEU A C 1
ATOM 771 O O . LEU A 1 95 ? 37.325 -9.702 -33.897 1.00 63.25 95 LEU A O 1
#

Radius of gyration: 21.52 Å; Cα contacts (8 Å, |Δi|>4): 35; chains: 1; bounding box: 52×15×62 Å